Protein AF-A0A085M454-F1 (afdb_monomer_lite)

Radius of gyration: 23.83 Å; chains: 1; bounding box: 43×56×60 Å

pLDDT: mean 78.49, std 13.63, range [33.41, 91.56]

Secondary structure (DSSP, 8-state):
-TTTGGGTTS--PPEEEEETTTTHHHHSGGGHHHHHHHHHHHTTSS-EEEEE--S-TTTTTTS-HHHHTTS-S----------HHHHHHHHHHHHSPPTTTS---HHHHHHHHHHHHHHH-HHHHHHHHHHHHH---HHHHHHHHHHHHHHHHHH---HHHHHHHHHHHHHTSSTTTT--

Organism: NCBI:txid68888

InterPro domains:
  IPR016527 Origin recognition complex subunit 4 [PTHR12087] (3-171)
  IPR027417 P-loop containing nucleoside triphosphate hydrolase [G3DSA:3.40.50.300] (2-77)

Foldseek 3Di:
DPVPVVPPPDPADEAEEEAEQLLVCLPDPPSVVLLVQLVVCVVVPHPYHYHYDHPDPCSLVSDDPNSNVSDDPDDDDPPDPCDLVNVLVVLLVVQQDDCVVPPDDPVNVVSNVLSVVLSPDPLLSVLSVVQCVVDPDPVLVVQLVVQLVVCCVPPVDRSSVSNVVSSCVVPVVVVPPVPD

Sequence (180 aa):
MGLLEKHNARNKAAIVVIMEEFDVFMTTTYQRLLYSFLDMSQRGVVPVLLFGLSRRLDVVDLLEKRIRSRLSHVHLCPFGELSFEKYCEAIKEYLLISEKTMKGSSIVKSWNESVLACMQCQEVRNTLAKVFRSSKTIGCLSTFLDIAIRRVSNSDGDLKEAFQFAYNLMYSSTEFAYLE

Structure (mmCIF, N/CA/C/O backbone):
data_AF-A0A085M454-F1
#
_entry.id   AF-A0A085M454-F1
#
loop_
_atom_site.group_PDB
_atom_site.id
_atom_site.type_symbol
_atom_site.label_atom_id
_atom_site.label_alt_id
_atom_site.label_comp_id
_atom_site.label_asym_id
_atom_site.label_entity_id
_atom_site.label_seq_id
_atom_site.pdbx_PDB_ins_code
_atom_site.Cartn_x
_atom_site.Cartn_y
_atom_site.Cartn_z
_atom_site.occupancy
_atom_site.B_iso_or_equiv
_atom_site.auth_seq_id
_atom_site.auth_comp_id
_atom_site.auth_asym_id
_atom_site.auth_atom_id
_atom_site.pdbx_PDB_model_num
ATOM 1 N N . MET A 1 1 ? -6.285 -16.393 -17.020 1.00 41.38 1 MET A N 1
ATOM 2 C CA . MET A 1 1 ? -5.788 -17.787 -16.968 1.00 41.38 1 MET A CA 1
ATOM 3 C C . MET A 1 1 ? -5.445 -18.383 -18.342 1.00 41.38 1 MET A C 1
ATOM 5 O O . MET A 1 1 ? -4.483 -19.126 -18.411 1.00 41.38 1 MET A O 1
ATOM 9 N N . GLY A 1 2 ? -6.119 -18.033 -19.450 1.00 40.81 2 GLY A N 1
ATOM 10 C CA . GLY A 1 2 ? -5.923 -18.708 -20.754 1.00 40.81 2 GLY A CA 1
ATOM 11 C C . GLY A 1 2 ? -4.668 -18.382 -21.591 1.00 40.81 2 GLY A C 1
ATOM 12 O O . GLY A 1 2 ? -4.507 -18.954 -22.665 1.00 40.81 2 GLY A O 1
ATOM 13 N N . LEU A 1 3 ? -3.776 -17.484 -21.150 1.00 42.78 3 LEU A N 1
ATOM 14 C CA . LEU A 1 3 ? -2.524 -17.180 -21.874 1.00 42.78 3 LEU A CA 1
ATOM 15 C C . LEU A 1 3 ? -1.347 -18.083 -21.465 1.00 42.78 3 LEU A C 1
ATOM 17 O O . LEU A 1 3 ? -0.380 -18.185 -22.213 1.00 42.78 3 LEU A O 1
ATOM 21 N N . LEU A 1 4 ? -1.436 -18.763 -20.317 1.00 48.19 4 LEU A N 1
ATOM 22 C CA . LEU A 1 4 ? -0.367 -19.635 -19.812 1.00 48.19 4 LEU A CA 1
ATOM 23 C C . LEU A 1 4 ? -0.478 -21.079 -20.333 1.00 48.19 4 LEU A C 1
ATOM 25 O O . LEU A 1 4 ? 0.541 -21.736 -20.519 1.00 48.19 4 LEU A O 1
ATOM 29 N N . GLU A 1 5 ? -1.681 -21.570 -20.646 1.00 48.22 5 GLU A N 1
ATOM 30 C CA . GLU A 1 5 ? -1.876 -22.975 -21.046 1.00 48.22 5 GLU A CA 1
ATOM 31 C C . GLU A 1 5 ? -1.421 -23.290 -22.479 1.00 48.22 5 GLU A C 1
ATOM 33 O O . GLU A 1 5 ? -0.973 -24.402 -22.755 1.00 48.22 5 GLU A O 1
ATOM 38 N N . LYS A 1 6 ? -1.453 -22.319 -23.403 1.00 47.25 6 LYS A N 1
ATOM 39 C CA . LYS A 1 6 ? -1.059 -22.560 -24.805 1.00 47.25 6 LYS A CA 1
ATOM 40 C C . LYS A 1 6 ? 0.451 -22.733 -25.020 1.00 47.25 6 LYS A C 1
ATOM 42 O O . LYS A 1 6 ? 0.855 -23.107 -26.120 1.00 47.25 6 LYS A O 1
ATOM 47 N N . HIS A 1 7 ? 1.286 -22.509 -24.001 1.00 49.62 7 HIS A N 1
ATOM 48 C CA . HIS A 1 7 ? 2.746 -22.611 -24.113 1.00 49.62 7 HIS A CA 1
ATOM 49 C C . HIS A 1 7 ? 3.361 -23.890 -23.523 1.00 49.62 7 HIS A C 1
ATOM 51 O O . HIS A 1 7 ? 4.581 -24.015 -23.489 1.00 49.62 7 HIS A O 1
ATOM 57 N N . ASN A 1 8 ? 2.547 -24.883 -23.152 1.00 46.47 8 ASN A N 1
ATOM 58 C CA . ASN A 1 8 ? 3.023 -26.134 -22.545 1.00 46.47 8 ASN A CA 1
ATOM 59 C C . ASN A 1 8 ? 3.666 -27.144 -23.527 1.00 46.47 8 ASN A C 1
ATOM 61 O O . ASN A 1 8 ? 4.070 -28.228 -23.120 1.00 46.47 8 ASN A O 1
ATOM 65 N N . ALA A 1 9 ? 3.793 -26.815 -24.820 1.00 50.22 9 ALA A N 1
ATOM 66 C CA . ALA A 1 9 ? 4.377 -27.713 -25.830 1.00 50.22 9 ALA A CA 1
ATOM 67 C C . ALA A 1 9 ? 5.916 -27.621 -25.961 1.00 50.22 9 ALA A C 1
ATOM 69 O O . ALA A 1 9 ? 6.519 -28.367 -26.730 1.00 50.22 9 ALA A O 1
ATOM 70 N N . ARG A 1 10 ? 6.583 -26.723 -25.224 1.00 52.38 10 ARG A N 1
ATOM 71 C CA . ARG A 1 10 ? 8.047 -26.712 -25.050 1.00 52.38 10 ARG A CA 1
ATOM 72 C C . ARG A 1 10 ? 8.333 -26.277 -23.621 1.00 52.38 10 ARG A C 1
ATOM 74 O O . ARG A 1 10 ? 7.953 -25.167 -23.280 1.00 52.38 10 ARG A O 1
ATOM 81 N N . ASN A 1 11 ? 9.004 -27.110 -22.823 1.00 53.88 11 ASN A N 1
ATOM 82 C CA . ASN A 1 11 ? 9.522 -26.779 -21.487 1.00 53.88 11 ASN A CA 1
ATOM 83 C C . ASN A 1 11 ? 10.403 -25.513 -21.528 1.00 53.88 11 ASN A C 1
ATOM 85 O O . ASN A 1 11 ? 11.627 -25.589 -21.589 1.00 53.88 11 ASN A O 1
ATOM 89 N N . LYS A 1 12 ? 9.786 -24.334 -21.538 1.00 64.12 12 LYS A N 1
ATOM 90 C CA . LYS A 1 12 ? 10.443 -23.037 -21.434 1.00 64.12 12 LYS A CA 1
ATOM 91 C C . LYS A 1 12 ? 9.948 -22.414 -20.141 1.00 64.12 12 LYS A C 1
ATOM 93 O O . LYS A 1 12 ? 8.809 -21.962 -20.074 1.00 64.12 12 LYS A O 1
ATOM 98 N N . ALA A 1 13 ? 10.791 -22.433 -19.113 1.00 75.75 13 ALA A N 1
ATOM 99 C CA . ALA A 1 13 ? 10.510 -21.720 -17.876 1.00 75.75 13 ALA A CA 1
ATOM 100 C C . ALA A 1 13 ? 10.292 -20.233 -18.194 1.00 75.75 13 ALA A C 1
ATOM 102 O O . ALA A 1 13 ? 11.082 -19.628 -18.923 1.00 75.75 13 ALA A O 1
ATOM 103 N N . ALA A 1 14 ? 9.204 -19.663 -17.680 1.00 82.38 14 ALA A N 1
ATOM 104 C CA . ALA A 1 14 ? 8.970 -18.230 -17.762 1.00 82.38 14 ALA A CA 1
ATOM 105 C C . ALA A 1 14 ? 9.795 -17.515 -16.691 1.00 82.38 14 ALA A C 1
ATOM 107 O O . ALA A 1 14 ? 9.837 -17.953 -15.542 1.00 82.38 14 ALA A O 1
ATOM 108 N N . ILE A 1 15 ? 10.447 -16.420 -17.074 1.00 85.12 15 ILE A N 1
ATOM 109 C CA . ILE A 1 15 ? 11.253 -15.603 -16.167 1.00 85.12 15 ILE A CA 1
ATOM 110 C C . ILE A 1 15 ? 10.444 -14.361 -15.810 1.00 85.12 15 ILE A C 1
ATOM 112 O O . ILE A 1 15 ? 10.084 -13.576 -16.687 1.00 85.12 15 ILE A O 1
ATOM 116 N N . VAL A 1 16 ? 10.175 -14.178 -14.520 1.00 89.19 16 VAL A N 1
ATOM 117 C CA . VAL A 1 16 ? 9.576 -12.952 -13.988 1.00 89.19 16 VAL A CA 1
ATOM 118 C C . VAL A 1 16 ? 10.680 -12.137 -13.330 1.00 89.19 16 VAL A C 1
ATOM 120 O O . VAL A 1 16 ? 11.353 -12.619 -12.424 1.00 89.19 16 VAL A O 1
ATOM 123 N N . VAL A 1 17 ? 10.873 -10.911 -13.804 1.00 88.44 17 VAL A N 1
ATOM 124 C CA . VAL A 1 17 ? 11.867 -9.968 -13.289 1.00 88.44 17 VAL A CA 1
ATOM 125 C C . VAL A 1 17 ? 11.129 -8.814 -12.627 1.00 88.44 17 VAL A C 1
ATOM 127 O O . VAL A 1 17 ? 10.297 -8.169 -13.262 1.00 88.44 17 VAL A O 1
ATOM 130 N N . ILE A 1 18 ? 11.444 -8.550 -11.362 1.00 91.56 18 ILE A N 1
ATOM 131 C CA . ILE A 1 18 ? 10.920 -7.413 -10.603 1.00 91.56 18 ILE A CA 1
ATOM 132 C C . ILE A 1 18 ? 12.082 -6.449 -10.373 1.00 91.56 18 ILE A C 1
ATOM 134 O O . ILE A 1 18 ? 13.102 -6.831 -9.804 1.00 91.56 18 ILE A O 1
ATOM 138 N N . MET A 1 19 ? 11.939 -5.219 -10.858 1.00 90.38 19 MET A N 1
ATOM 139 C CA . MET A 1 19 ? 12.902 -4.139 -10.670 1.00 90.38 19 MET A CA 1
ATOM 140 C C . MET A 1 19 ? 12.298 -3.112 -9.719 1.00 90.38 19 MET A C 1
ATOM 142 O O . MET A 1 19 ? 11.431 -2.327 -10.111 1.00 90.38 19 MET A O 1
ATOM 146 N N . GLU A 1 20 ? 12.747 -3.139 -8.470 1.00 90.81 20 GLU A N 1
ATOM 147 C CA . GLU A 1 20 ? 12.471 -2.083 -7.497 1.00 90.81 20 GLU A CA 1
ATOM 148 C C . GLU A 1 20 ? 13.319 -0.847 -7.811 1.00 90.81 20 GLU A C 1
ATOM 150 O O . GLU A 1 20 ? 14.413 -0.973 -8.356 1.00 90.81 20 GLU A O 1
ATOM 155 N N . GLU A 1 21 ? 12.796 0.346 -7.514 1.00 89.56 21 GLU A N 1
ATOM 156 C CA . GLU A 1 21 ? 13.441 1.625 -7.857 1.00 89.56 21 GLU A CA 1
ATOM 157 C C . GLU A 1 21 ? 13.806 1.723 -9.349 1.00 89.56 21 GLU A C 1
ATOM 159 O O . GLU A 1 21 ? 14.920 2.061 -9.749 1.00 89.56 21 GLU A O 1
ATOM 164 N N . PHE A 1 22 ? 12.832 1.406 -10.205 1.00 89.50 22 PHE A N 1
ATOM 165 C CA . PHE A 1 22 ? 12.999 1.315 -11.655 1.00 89.50 22 PHE A CA 1
ATOM 166 C C . PHE A 1 22 ? 13.620 2.572 -12.292 1.00 89.50 22 PHE A C 1
ATOM 168 O O . PHE A 1 22 ? 14.376 2.472 -13.258 1.00 89.50 22 PHE A O 1
ATOM 175 N N . ASP A 1 23 ? 13.357 3.750 -11.729 1.00 88.69 23 ASP A N 1
ATOM 176 C CA . ASP A 1 23 ? 13.929 5.025 -12.158 1.00 88.69 23 ASP A CA 1
ATOM 177 C C . ASP A 1 23 ? 15.456 5.106 -12.002 1.00 88.69 23 ASP A C 1
ATOM 179 O O . ASP A 1 23 ? 16.117 5.738 -12.829 1.00 88.69 23 ASP A O 1
ATOM 183 N N . VAL A 1 24 ? 16.056 4.401 -11.038 1.00 88.62 24 VAL A N 1
ATOM 184 C CA . VAL A 1 24 ? 17.520 4.346 -10.880 1.00 88.62 24 VAL A CA 1
ATOM 185 C C . VAL A 1 24 ? 18.168 3.699 -12.105 1.00 88.62 24 VAL A C 1
ATOM 187 O O . VAL A 1 24 ? 19.177 4.191 -12.619 1.00 88.62 24 VAL A O 1
ATOM 190 N N . PHE A 1 25 ? 17.545 2.662 -12.669 1.00 84.50 25 PHE A N 1
ATOM 191 C CA . PHE A 1 25 ? 18.044 1.980 -13.869 1.00 84.50 25 PHE A CA 1
ATOM 192 C C . PHE A 1 25 ? 17.972 2.845 -15.134 1.00 84.50 25 PHE A C 1
ATOM 194 O O . PHE A 1 25 ? 18.633 2.538 -16.130 1.00 84.50 25 PHE A O 1
ATOM 201 N N . MET A 1 26 ? 17.219 3.946 -15.096 1.00 82.62 26 MET A N 1
ATOM 202 C CA . MET A 1 26 ? 17.128 4.904 -16.198 1.00 82.62 26 MET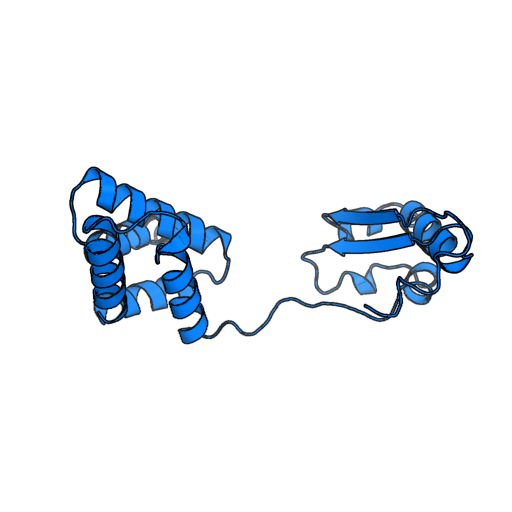 A CA 1
ATOM 203 C C . MET A 1 26 ? 18.250 5.931 -16.198 1.00 82.62 26 MET A C 1
ATOM 205 O O . MET A 1 26 ? 18.550 6.491 -17.251 1.00 82.62 26 MET A O 1
ATOM 209 N N . THR A 1 27 ? 18.885 6.150 -15.044 1.00 80.38 27 THR A N 1
ATOM 210 C CA . THR A 1 27 ? 20.021 7.073 -14.898 1.00 80.38 27 THR A CA 1
ATOM 211 C C . THR A 1 27 ? 21.316 6.503 -15.481 1.00 80.38 27 THR A C 1
ATOM 213 O O . THR A 1 27 ? 22.240 7.243 -15.815 1.00 80.38 27 THR A O 1
ATOM 216 N N . THR A 1 28 ? 21.387 5.176 -15.635 1.00 77.69 28 THR A N 1
ATOM 217 C CA . THR A 1 28 ? 22.561 4.500 -16.192 1.00 77.69 28 THR A CA 1
ATOM 218 C C . THR A 1 28 ? 22.706 4.823 -17.676 1.00 77.69 28 THR A C 1
ATOM 220 O O . THR A 1 28 ? 21.754 4.696 -18.450 1.00 77.69 28 THR A O 1
ATOM 223 N N . THR A 1 29 ? 23.922 5.167 -18.105 1.00 71.56 29 THR A N 1
ATOM 224 C CA . THR A 1 29 ? 24.204 5.515 -19.501 1.00 71.56 29 THR A CA 1
ATOM 225 C C . THR A 1 29 ? 23.741 4.408 -20.452 1.00 71.56 29 THR A C 1
ATOM 227 O O . THR A 1 29 ? 24.098 3.232 -20.297 1.00 71.56 29 THR A O 1
ATOM 230 N N . TYR A 1 30 ? 22.957 4.798 -21.459 1.00 72.12 30 TYR A N 1
ATOM 231 C CA . TYR A 1 30 ? 22.437 3.941 -22.526 1.00 72.12 30 TYR A CA 1
ATOM 232 C C . TYR A 1 30 ? 21.431 2.865 -22.098 1.00 72.12 30 TYR A C 1
ATOM 234 O O . TYR A 1 30 ? 21.108 2.015 -22.932 1.00 72.12 30 TYR A O 1
ATOM 242 N N . GLN A 1 31 ? 20.983 2.848 -20.832 1.00 84.69 31 GLN A N 1
ATOM 243 C CA . GLN A 1 31 ? 19.918 1.969 -20.320 1.00 84.69 31 GLN A CA 1
ATOM 244 C C . GLN A 1 31 ? 20.051 0.498 -20.795 1.00 84.69 31 GLN A C 1
ATOM 246 O O . GLN A 1 31 ? 19.077 -0.175 -21.143 1.00 84.69 31 GLN A O 1
ATOM 251 N N . ARG A 1 32 ? 21.298 -0.006 -20.847 1.00 84.50 32 ARG A N 1
ATOM 252 C CA . ARG A 1 32 ? 21.662 -1.271 -21.523 1.00 84.50 32 ARG A CA 1
ATOM 253 C C . ARG A 1 32 ? 20.952 -2.491 -20.941 1.00 84.50 32 ARG A C 1
ATOM 255 O O . ARG A 1 32 ? 20.556 -3.378 -21.691 1.00 84.50 32 ARG A O 1
ATOM 262 N N . LEU A 1 33 ? 20.773 -2.511 -19.622 1.00 85.81 33 LEU A N 1
ATOM 263 C CA . LEU A 1 33 ? 20.087 -3.590 -18.915 1.00 85.81 33 LEU A CA 1
ATOM 264 C C . LEU A 1 33 ? 18.620 -3.700 -19.355 1.00 85.81 33 LEU A C 1
ATOM 266 O O . LEU A 1 33 ? 18.167 -4.776 -19.739 1.00 85.81 33 LEU A O 1
ATOM 270 N N . LEU A 1 34 ? 17.908 -2.569 -19.371 1.00 87.19 34 LEU A N 1
ATOM 271 C CA . LEU A 1 34 ? 16.505 -2.495 -19.787 1.00 87.19 34 LEU A CA 1
ATOM 272 C C . LEU A 1 34 ? 16.338 -2.896 -21.250 1.00 87.19 34 LEU A C 1
ATOM 274 O O . LEU A 1 34 ? 15.447 -3.671 -21.590 1.00 87.19 34 LEU A O 1
ATOM 278 N N . TYR A 1 35 ? 17.241 -2.417 -22.107 1.00 87.69 35 TYR A N 1
ATOM 279 C CA . TYR A 1 35 ? 17.258 -2.802 -23.511 1.00 87.69 35 TYR A CA 1
ATOM 280 C C . TYR A 1 35 ? 17.435 -4.317 -23.684 1.00 87.69 35 TYR A C 1
ATOM 282 O O . TYR A 1 35 ? 16.685 -4.927 -24.440 1.00 87.69 35 TYR A O 1
ATOM 290 N N . SER A 1 36 ? 18.374 -4.931 -22.956 1.00 85.38 36 SER A N 1
ATOM 291 C CA . SER A 1 36 ? 18.628 -6.375 -23.020 1.00 85.38 36 SER A CA 1
ATOM 292 C C . SER A 1 36 ? 17.395 -7.194 -22.632 1.00 85.38 36 SER A C 1
ATOM 294 O O . SER A 1 36 ? 17.031 -8.126 -23.345 1.00 85.38 36 SER A O 1
ATOM 296 N N . PHE A 1 37 ? 16.715 -6.838 -21.538 1.00 85.00 37 PHE A N 1
ATOM 297 C CA . PHE A 1 37 ? 15.510 -7.553 -21.106 1.00 85.00 37 PHE A CA 1
ATOM 298 C C . PHE A 1 37 ? 14.343 -7.406 -22.087 1.00 85.00 37 PHE A C 1
ATOM 300 O O . PHE A 1 37 ? 13.668 -8.393 -22.384 1.00 85.00 37 PHE A O 1
ATOM 307 N N . LEU A 1 38 ? 14.114 -6.204 -22.621 1.00 83.56 38 LEU A N 1
ATOM 308 C CA . LEU A 1 38 ? 13.033 -5.968 -23.583 1.00 83.56 38 LEU A CA 1
ATOM 309 C C . LEU A 1 38 ? 13.311 -6.607 -24.949 1.00 83.56 38 LEU A C 1
ATOM 311 O O . LEU A 1 38 ? 12.395 -7.067 -25.621 1.00 83.56 38 LEU A O 1
ATOM 315 N N . ASP A 1 39 ? 14.569 -6.670 -25.370 1.00 84.19 39 ASP A N 1
ATOM 316 C CA . ASP A 1 39 ? 14.953 -7.375 -26.592 1.00 84.19 39 ASP A CA 1
ATOM 317 C C . ASP A 1 39 ? 14.790 -8.898 -26.422 1.00 84.19 39 ASP A C 1
ATOM 319 O O . ASP A 1 39 ? 14.279 -9.583 -27.308 1.00 84.19 39 ASP A O 1
ATOM 323 N N . MET A 1 40 ? 15.117 -9.439 -25.241 1.00 80.50 40 MET A N 1
ATOM 324 C CA . MET A 1 40 ? 14.853 -10.844 -24.909 1.00 80.50 40 MET A CA 1
ATOM 325 C C . MET A 1 40 ? 13.358 -11.185 -24.906 1.00 80.50 40 MET A C 1
ATOM 327 O O . MET A 1 40 ? 12.989 -12.244 -25.421 1.00 80.50 40 MET A O 1
ATOM 331 N N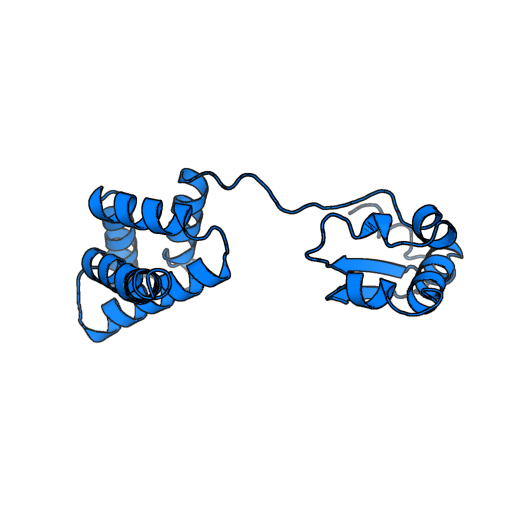 . SER A 1 41 ? 12.501 -10.307 -24.371 1.00 77.25 41 SER A N 1
ATOM 332 C CA . SER A 1 41 ? 11.052 -10.544 -24.343 1.00 77.25 41 SER A CA 1
ATOM 333 C C . SER A 1 41 ? 10.435 -10.541 -25.748 1.00 77.25 41 SER A C 1
ATOM 335 O O . SER A 1 41 ? 9.558 -11.355 -26.033 1.00 77.25 41 SER A O 1
ATOM 337 N N . GLN A 1 42 ? 10.937 -9.699 -26.660 1.00 77.25 42 GLN A N 1
ATOM 338 C CA . GLN A 1 42 ? 10.440 -9.595 -28.039 1.00 77.25 42 GLN A CA 1
ATOM 339 C C . GLN A 1 42 ? 10.898 -10.739 -28.952 1.00 77.25 42 GLN A C 1
ATOM 341 O O . GLN A 1 42 ? 10.168 -11.130 -29.861 1.00 77.25 42 GLN A O 1
ATOM 346 N N . ARG A 1 43 ? 12.086 -11.310 -28.716 1.00 76.88 43 ARG A N 1
ATOM 347 C CA . ARG A 1 43 ? 12.643 -12.399 -29.544 1.00 76.88 43 ARG A CA 1
ATOM 348 C C . ARG A 1 43 ? 11.958 -13.757 -29.332 1.00 76.88 43 ARG A C 1
ATOM 350 O O . ARG A 1 43 ? 12.224 -14.687 -30.088 1.00 76.88 43 ARG A O 1
ATOM 357 N N . GLY A 1 44 ? 11.118 -13.917 -28.302 1.00 66.88 44 GLY A N 1
ATOM 358 C CA . GLY A 1 44 ? 10.340 -15.145 -28.053 1.00 66.88 44 GLY A CA 1
ATOM 359 C C . GLY A 1 44 ? 11.173 -16.395 -27.715 1.00 66.88 44 GLY A C 1
ATOM 360 O O . GLY A 1 44 ? 10.662 -17.522 -27.695 1.00 66.88 44 GLY A O 1
ATOM 361 N N . VAL A 1 45 ? 12.475 -16.225 -27.452 1.00 68.12 45 VAL A N 1
ATOM 362 C CA . VAL A 1 45 ? 13.384 -17.327 -27.103 1.00 68.12 45 VAL A CA 1
ATOM 363 C C . VAL A 1 45 ? 13.040 -17.862 -25.712 1.00 68.12 45 VAL A C 1
ATOM 365 O O . VAL A 1 45 ? 12.911 -19.077 -25.557 1.00 68.12 45 VAL A O 1
ATOM 368 N N . VAL A 1 46 ? 12.777 -16.967 -24.756 1.00 71.69 46 VAL A N 1
ATOM 369 C CA . VAL A 1 46 ? 12.307 -17.261 -23.395 1.00 71.69 46 VAL A CA 1
ATOM 370 C C . VAL A 1 46 ? 11.149 -16.310 -23.072 1.00 71.69 46 VAL A C 1
ATOM 372 O O . VAL A 1 46 ? 11.279 -15.117 -23.345 1.00 71.69 46 VAL A O 1
ATOM 375 N N . PRO A 1 47 ? 10.019 -16.789 -22.521 1.00 81.00 47 PRO A N 1
ATOM 376 C CA . PRO A 1 47 ? 8.964 -15.896 -22.059 1.00 81.00 47 PRO A CA 1
ATOM 377 C C . PRO A 1 47 ? 9.459 -15.099 -20.841 1.00 81.00 47 PRO A C 1
ATOM 379 O O . PRO A 1 47 ? 9.700 -15.674 -19.781 1.00 81.00 47 PRO A O 1
ATOM 382 N N . VAL A 1 48 ? 9.633 -13.782 -21.005 1.00 82.12 48 VAL A N 1
ATOM 383 C CA . VAL A 1 48 ? 10.096 -12.860 -19.954 1.00 82.12 48 VAL A CA 1
ATOM 384 C C . VAL A 1 48 ? 9.004 -11.842 -19.639 1.00 82.12 48 VAL A C 1
ATOM 386 O O . VAL A 1 48 ? 8.490 -11.188 -20.547 1.00 82.12 48 VAL A O 1
ATOM 389 N N . LEU A 1 49 ? 8.688 -11.682 -18.354 1.00 85.00 49 LEU A N 1
ATOM 390 C CA . LEU A 1 49 ? 7.803 -10.643 -17.834 1.00 85.00 49 LEU A CA 1
ATOM 391 C C . LEU A 1 49 ? 8.600 -9.702 -16.931 1.00 85.00 49 LEU A C 1
ATOM 393 O O . LEU A 1 49 ? 9.217 -10.150 -15.968 1.00 85.00 49 LEU A O 1
ATOM 397 N N . LEU A 1 50 ? 8.578 -8.409 -17.246 1.00 86.69 50 LEU A N 1
ATOM 398 C CA . LEU A 1 50 ? 9.291 -7.374 -16.504 1.00 86.69 50 LEU A CA 1
ATOM 399 C C . LEU A 1 50 ? 8.301 -6.472 -15.761 1.00 86.69 50 LEU A C 1
ATOM 401 O O . LEU A 1 50 ? 7.456 -5.840 -16.392 1.00 86.69 50 LEU A O 1
ATOM 405 N N . PHE A 1 51 ? 8.448 -6.373 -14.442 1.00 88.75 51 PHE A N 1
ATOM 406 C CA . PHE A 1 51 ? 7.756 -5.399 -13.602 1.00 88.75 51 PHE A CA 1
ATOM 407 C C . PHE A 1 51 ? 8.742 -4.326 -13.143 1.00 88.75 51 PHE A C 1
ATOM 409 O O . PHE A 1 51 ? 9.666 -4.620 -12.391 1.00 88.75 51 PHE A O 1
ATOM 416 N N . GLY A 1 52 ? 8.545 -3.087 -13.593 1.00 89.50 52 GLY A N 1
ATOM 417 C CA . GLY A 1 52 ? 9.268 -1.922 -13.085 1.00 89.50 52 GLY A CA 1
ATOM 418 C C . GLY A 1 52 ? 8.430 -1.194 -12.041 1.00 89.50 52 GLY A C 1
ATOM 419 O O . GLY A 1 52 ? 7.337 -0.726 -12.355 1.00 89.50 52 GLY A O 1
ATOM 420 N N . LEU A 1 53 ? 8.930 -1.100 -10.811 1.00 91.00 53 LEU A N 1
ATOM 421 C CA . LEU A 1 53 ? 8.286 -0.381 -9.715 1.00 91.00 53 LEU A CA 1
ATOM 422 C C . LEU A 1 53 ? 9.021 0.940 -9.485 1.00 91.00 53 LEU A C 1
ATOM 424 O O . LEU A 1 53 ? 10.210 0.946 -9.177 1.00 91.00 53 LEU A O 1
ATOM 428 N N . SER A 1 54 ? 8.323 2.066 -9.619 1.00 89.19 54 SER A N 1
ATOM 429 C CA . SER A 1 54 ? 8.873 3.389 -9.311 1.00 89.19 54 SER A CA 1
ATOM 430 C C . SER A 1 54 ? 7.849 4.247 -8.582 1.00 89.19 54 SER A C 1
ATOM 432 O O . SER A 1 54 ? 6.641 4.094 -8.757 1.00 89.19 54 SER A O 1
ATOM 434 N N . ARG A 1 55 ? 8.355 5.173 -7.766 1.00 85.94 55 ARG A N 1
ATOM 435 C CA . ARG A 1 55 ? 7.557 6.228 -7.127 1.00 85.94 55 ARG A CA 1
ATOM 436 C C . ARG A 1 55 ? 7.404 7.459 -8.023 1.00 85.94 55 ARG A C 1
ATOM 438 O O . ARG A 1 55 ? 6.594 8.330 -7.721 1.00 85.94 55 ARG A O 1
ATOM 445 N N . ARG A 1 56 ? 8.199 7.556 -9.092 1.00 86.44 56 ARG A N 1
ATOM 446 C CA . ARG A 1 56 ? 8.193 8.681 -10.025 1.00 86.44 56 ARG A CA 1
ATOM 447 C C . ARG A 1 56 ? 7.051 8.542 -11.026 1.00 86.44 56 ARG A C 1
ATOM 449 O O . ARG A 1 56 ? 6.942 7.527 -11.708 1.00 86.44 56 ARG A O 1
ATOM 456 N N . LEU A 1 57 ? 6.224 9.580 -11.141 1.00 84.19 57 LEU A N 1
ATOM 457 C CA . LEU A 1 57 ? 5.136 9.633 -12.127 1.00 84.19 57 LEU A CA 1
ATOM 458 C C . LEU A 1 57 ? 5.654 9.882 -13.553 1.00 84.19 57 LEU A C 1
ATOM 460 O O . LEU A 1 57 ? 5.053 9.420 -14.516 1.00 84.19 57 LEU A O 1
ATOM 464 N N . ASP A 1 58 ? 6.794 10.563 -13.677 1.00 86.50 58 ASP A N 1
ATOM 465 C CA . ASP A 1 58 ? 7.476 10.908 -14.931 1.00 86.50 58 ASP A CA 1
ATOM 466 C C . ASP A 1 58 ? 8.456 9.818 -15.406 1.00 86.50 58 ASP A C 1
ATOM 468 O O . ASP A 1 58 ? 9.250 10.026 -16.321 1.00 86.50 58 ASP A O 1
ATOM 472 N N . VAL A 1 59 ? 8.412 8.628 -14.800 1.00 86.50 59 VAL A N 1
ATOM 473 C CA . VAL A 1 59 ? 9.361 7.537 -15.067 1.00 86.50 59 VAL A CA 1
ATOM 474 C C . VAL A 1 59 ? 9.373 7.100 -16.538 1.00 86.50 59 VAL A C 1
ATOM 476 O O . VAL A 1 59 ? 10.400 6.705 -17.073 1.00 86.50 59 VAL A O 1
ATOM 479 N N . VAL A 1 60 ? 8.248 7.223 -17.240 1.00 83.81 60 VAL A N 1
ATOM 480 C CA . VAL A 1 60 ? 8.143 6.876 -18.666 1.00 83.81 60 VAL A CA 1
ATOM 481 C C . VAL A 1 60 ? 8.893 7.876 -19.550 1.00 83.81 60 VAL A C 1
ATOM 483 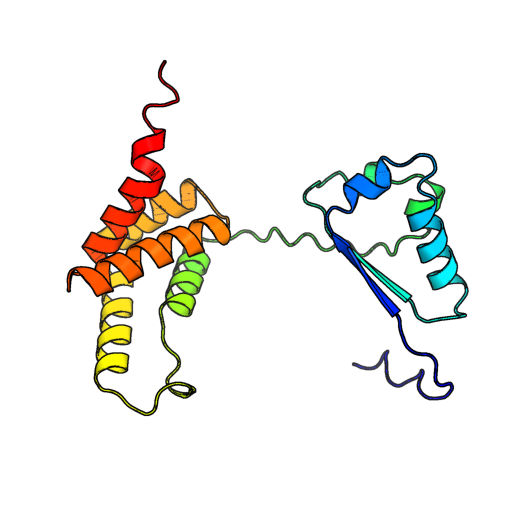O O . VAL A 1 60 ? 9.406 7.499 -20.606 1.00 83.81 60 VAL A O 1
ATOM 486 N N . ASP A 1 61 ? 8.983 9.135 -19.127 1.00 85.44 61 ASP A N 1
ATOM 487 C CA . ASP A 1 61 ? 9.625 10.204 -19.894 1.00 85.44 61 ASP A CA 1
ATOM 488 C C . ASP A 1 61 ? 11.154 10.140 -19.809 1.00 85.44 61 ASP A C 1
ATOM 490 O O . ASP A 1 61 ? 11.845 10.591 -20.722 1.00 85.44 61 ASP A O 1
ATOM 494 N N . LEU A 1 62 ? 11.683 9.499 -18.764 1.00 86.69 62 LEU A N 1
ATOM 495 C CA . LEU A 1 62 ? 13.110 9.219 -18.591 1.00 86.69 62 LEU A CA 1
ATOM 496 C C . LEU A 1 62 ? 13.616 8.084 -19.503 1.00 86.69 62 LEU A C 1
ATOM 498 O O . LEU A 1 62 ? 14.825 7.885 -19.645 1.00 86.69 62 LEU A O 1
ATOM 502 N N . LEU A 1 63 ? 12.716 7.323 -20.133 1.00 87.50 63 LEU A N 1
ATOM 503 C CA . LEU A 1 63 ? 13.085 6.237 -21.037 1.00 87.50 63 LEU A CA 1
ATOM 504 C C . LEU A 1 63 ? 13.545 6.764 -22.397 1.00 87.50 63 LEU A C 1
ATOM 506 O O . LEU A 1 63 ? 12.862 7.547 -23.061 1.00 87.50 63 LEU A O 1
ATOM 510 N N . GLU A 1 64 ? 14.660 6.230 -22.897 1.00 86.69 64 GLU A N 1
ATOM 511 C CA . GLU A 1 64 ? 15.088 6.511 -24.266 1.00 86.69 64 GLU A CA 1
ATOM 512 C C . GLU A 1 64 ? 14.043 6.019 -25.282 1.00 86.69 64 GLU A C 1
ATOM 514 O O . GLU A 1 64 ? 13.422 4.962 -25.119 1.00 86.69 64 GLU A O 1
ATOM 519 N N . LYS A 1 65 ? 13.909 6.727 -26.413 1.00 85.50 65 LYS A N 1
ATOM 520 C CA . LYS A 1 65 ? 12.922 6.427 -27.471 1.00 85.50 65 LYS A CA 1
ATOM 521 C C . LYS A 1 65 ? 12.915 4.949 -27.895 1.00 85.50 65 LYS A C 1
ATOM 523 O O . LYS A 1 65 ? 11.851 4.380 -28.133 1.00 85.50 65 LYS A O 1
ATOM 528 N N . ARG A 1 66 ? 14.094 4.315 -27.958 1.00 83.50 66 ARG A N 1
ATOM 529 C CA . ARG A 1 66 ? 14.261 2.903 -28.349 1.00 83.50 66 ARG A CA 1
ATOM 530 C C . ARG A 1 66 ? 13.760 1.895 -27.307 1.00 83.50 66 ARG A C 1
ATOM 532 O O . ARG A 1 66 ? 13.408 0.786 -27.700 1.00 83.50 66 ARG A O 1
ATOM 539 N N . ILE A 1 67 ? 13.724 2.261 -26.026 1.00 86.56 67 ILE A N 1
ATOM 540 C CA . ILE A 1 67 ? 13.224 1.432 -24.917 1.00 86.56 67 ILE A CA 1
ATOM 541 C C . ILE A 1 67 ? 11.734 1.683 -24.726 1.00 86.56 67 ILE A C 1
ATOM 543 O O . ILE A 1 67 ? 10.956 0.735 -24.687 1.00 86.56 67 ILE A O 1
ATOM 547 N N . ARG A 1 68 ? 11.315 2.954 -24.752 1.00 84.19 68 ARG A N 1
ATOM 548 C CA . ARG A 1 68 ? 9.902 3.345 -24.686 1.00 84.19 68 ARG A CA 1
ATOM 549 C C . ARG A 1 68 ? 9.062 2.693 -25.784 1.00 84.19 68 ARG A C 1
ATOM 551 O O . ARG A 1 68 ? 7.961 2.237 -25.521 1.00 84.19 68 ARG A O 1
ATOM 558 N N . SER A 1 69 ? 9.602 2.585 -27.000 1.00 83.62 69 SER A N 1
ATOM 559 C CA . SER A 1 69 ? 8.932 1.905 -28.119 1.00 83.62 69 SER A CA 1
ATOM 560 C C . SER A 1 69 ? 8.776 0.390 -27.934 1.00 83.62 69 SER A C 1
ATOM 562 O O . SER A 1 69 ? 8.031 -0.232 -28.686 1.00 83.62 69 SER A O 1
ATOM 564 N N . ARG A 1 70 ? 9.533 -0.218 -27.017 1.00 80.88 70 ARG A N 1
ATOM 565 C CA . ARG A 1 70 ? 9.559 -1.667 -26.782 1.00 80.88 70 ARG A CA 1
ATOM 566 C C . ARG A 1 70 ? 8.820 -2.080 -25.511 1.00 80.88 70 ARG A C 1
ATOM 568 O O . ARG A 1 70 ? 8.572 -3.269 -25.329 1.00 80.88 70 ARG A O 1
ATOM 575 N N . LEU A 1 71 ? 8.478 -1.118 -24.656 1.00 77.94 71 LEU A N 1
ATOM 576 C CA . LEU A 1 71 ? 7.677 -1.330 -23.461 1.00 77.94 71 LEU A CA 1
ATOM 577 C C . LEU A 1 71 ? 6.214 -1.582 -23.858 1.00 77.94 71 LEU A C 1
ATOM 579 O O . LEU A 1 71 ? 5.679 -0.912 -24.742 1.00 77.94 71 LEU A O 1
ATOM 583 N N . SER A 1 72 ? 5.546 -2.524 -23.195 1.00 72.81 72 SER A N 1
ATOM 584 C CA . SER A 1 72 ? 4.090 -2.646 -23.301 1.00 72.81 72 SER A CA 1
ATOM 585 C C . SER A 1 72 ? 3.439 -1.372 -22.759 1.00 72.81 72 SER A C 1
ATOM 587 O O . SER A 1 72 ? 3.776 -0.961 -21.654 1.00 72.81 72 SER A O 1
ATOM 589 N N . HIS A 1 73 ? 2.466 -0.791 -23.465 1.00 64.88 73 HIS A N 1
ATOM 590 C CA . HIS A 1 73 ? 1.738 0.427 -23.054 1.00 64.88 73 HIS A CA 1
ATOM 591 C C . HIS A 1 73 ? 0.899 0.290 -21.759 1.00 64.88 73 HIS A C 1
ATOM 593 O O . HIS A 1 73 ? 0.058 1.136 -21.470 1.00 64.88 73 HIS A O 1
ATOM 599 N N . VAL A 1 74 ? 1.077 -0.787 -20.991 1.00 72.00 74 VAL A N 1
ATOM 600 C CA . VAL A 1 74 ? 0.350 -1.049 -19.750 1.00 72.00 74 VAL A CA 1
ATOM 601 C C . VAL A 1 74 ? 1.103 -0.395 -18.602 1.00 72.00 74 VAL A C 1
ATOM 603 O O . VAL A 1 74 ? 2.129 -0.904 -18.156 1.00 72.00 74 VAL A O 1
ATOM 606 N N . HIS A 1 75 ? 0.576 0.721 -18.110 1.00 77.81 75 HIS A N 1
ATOM 607 C CA . HIS A 1 75 ? 1.055 1.360 -16.890 1.00 77.81 75 HIS A CA 1
ATOM 608 C C . HIS A 1 75 ? 0.000 1.196 -15.803 1.00 77.81 75 HIS A C 1
ATOM 610 O O . HIS A 1 75 ? -1.160 1.565 -15.985 1.00 77.81 75 HIS A O 1
ATOM 616 N N . LEU A 1 76 ? 0.411 0.632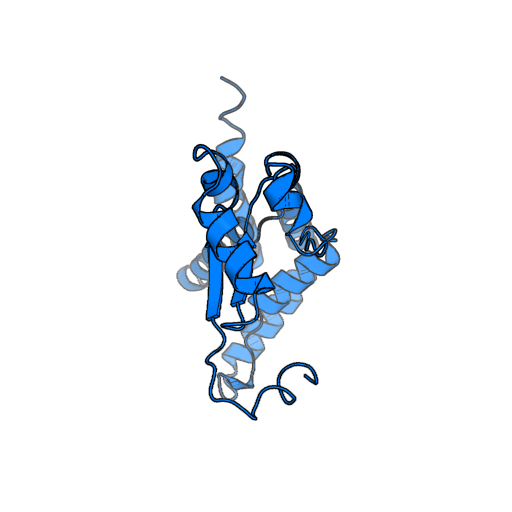 -14.671 1.00 77.94 76 LEU A N 1
ATOM 617 C CA . LEU A 1 76 ? -0.431 0.532 -13.489 1.00 77.94 76 LEU A CA 1
ATOM 618 C C . LEU A 1 76 ? -0.038 1.655 -12.543 1.00 77.94 76 LEU A C 1
ATOM 620 O O . LEU A 1 76 ? 1.086 1.706 -12.054 1.00 77.94 76 LEU A O 1
ATOM 624 N N . CYS A 1 77 ? -0.978 2.558 -12.310 1.00 74.94 77 CYS A N 1
ATOM 625 C CA . CYS A 1 77 ? -0.828 3.661 -11.384 1.00 74.94 77 CYS A CA 1
ATOM 626 C C . CYS A 1 77 ? -1.685 3.332 -10.153 1.00 74.94 77 CYS A C 1
ATOM 628 O O . CYS A 1 77 ? -2.895 3.555 -10.193 1.00 74.94 77 CYS A O 1
ATOM 630 N N . PRO A 1 78 ? -1.122 2.736 -9.084 1.00 66.38 78 PRO A N 1
ATOM 631 C CA . PRO A 1 78 ? -1.908 2.248 -7.948 1.00 66.38 78 PRO A CA 1
ATOM 632 C C . PRO A 1 78 ? -2.479 3.368 -7.059 1.00 66.38 78 PRO A C 1
ATOM 634 O O . PRO A 1 78 ? -3.039 3.084 -6.002 1.00 66.38 78 PRO A O 1
ATOM 637 N N . PHE A 1 79 ? -2.377 4.638 -7.463 1.00 63.75 79 PHE A N 1
ATOM 638 C CA . PHE A 1 79 ? -2.956 5.770 -6.742 1.00 63.75 79 PHE A CA 1
ATOM 639 C C . PHE A 1 79 ? -4.461 5.862 -7.019 1.00 63.75 79 PHE A C 1
ATOM 641 O O . PHE A 1 79 ? -4.929 6.703 -7.782 1.00 63.75 79 PHE A O 1
ATOM 648 N N . GLY A 1 80 ? -5.233 4.967 -6.408 1.00 65.56 80 GLY A N 1
ATOM 649 C CA . GLY A 1 80 ? -6.673 5.162 -6.285 1.00 65.56 80 GLY A CA 1
ATOM 650 C C . GLY A 1 80 ? -6.978 6.274 -5.281 1.00 65.56 80 GLY A C 1
ATOM 651 O O . GLY A 1 80 ? -6.262 6.445 -4.292 1.00 65.56 80 GLY A O 1
ATOM 652 N N . GLU A 1 81 ? -8.067 7.011 -5.499 1.00 70.69 81 GLU A N 1
ATOM 653 C CA . GLU A 1 81 ? -8.614 7.892 -4.470 1.00 70.69 81 GLU A CA 1
ATOM 654 C C . GLU A 1 81 ? -9.058 7.045 -3.270 1.00 70.69 81 GLU A C 1
ATOM 656 O O . GLU A 1 81 ? -10.071 6.336 -3.297 1.00 70.69 81 GLU A O 1
ATOM 661 N N . LEU A 1 82 ? -8.261 7.086 -2.204 1.00 79.56 82 LEU A N 1
ATOM 662 C CA . LEU A 1 82 ? -8.640 6.517 -0.922 1.00 79.56 82 LEU A CA 1
ATOM 663 C C . LEU A 1 82 ? -9.646 7.472 -0.278 1.00 79.56 82 LEU A C 1
ATOM 665 O O . LEU A 1 82 ? -9.272 8.562 0.139 1.00 79.56 82 LEU A O 1
ATOM 669 N N . SER A 1 83 ? -10.920 7.089 -0.232 1.00 87.31 83 SER A N 1
ATOM 670 C CA . SER A 1 83 ? -11.949 7.787 0.550 1.00 87.31 83 SER A CA 1
ATOM 671 C C . SER A 1 83 ? -11.763 7.514 2.043 1.00 87.31 83 SER A C 1
ATOM 673 O O . SER A 1 83 ? -11.259 6.449 2.411 1.00 87.31 83 SER A O 1
ATOM 675 N N . PHE A 1 84 ? -12.249 8.410 2.901 1.00 87.31 84 PHE A N 1
ATOM 676 C CA . PHE A 1 84 ? -12.195 8.215 4.351 1.00 87.31 84 PHE A CA 1
ATOM 677 C C . PHE A 1 84 ? -12.933 6.942 4.800 1.00 87.31 84 PHE A C 1
ATOM 679 O O . PHE A 1 84 ? -12.461 6.228 5.677 1.00 87.31 84 PHE A O 1
ATOM 686 N N . GLU A 1 85 ? -14.039 6.598 4.145 1.00 88.31 85 GLU A N 1
ATOM 687 C CA . GLU A 1 85 ? -14.824 5.397 4.435 1.00 88.31 85 GLU A CA 1
ATOM 688 C C . GLU A 1 85 ? -14.005 4.125 4.184 1.00 88.31 85 GLU A C 1
ATOM 690 O O . GLU A 1 85 ? -13.869 3.303 5.087 1.00 88.31 85 GLU A O 1
ATOM 695 N N . LYS A 1 86 ? -13.374 4.011 3.007 1.00 87.62 86 LYS A N 1
ATOM 696 C CA . LYS A 1 86 ? -12.431 2.921 2.681 1.00 87.62 86 LYS A CA 1
ATOM 697 C C . LYS A 1 86 ? -11.238 2.861 3.635 1.00 87.62 86 LYS A C 1
ATOM 699 O O . LYS A 1 86 ? -10.747 1.781 3.938 1.00 87.62 86 LYS A O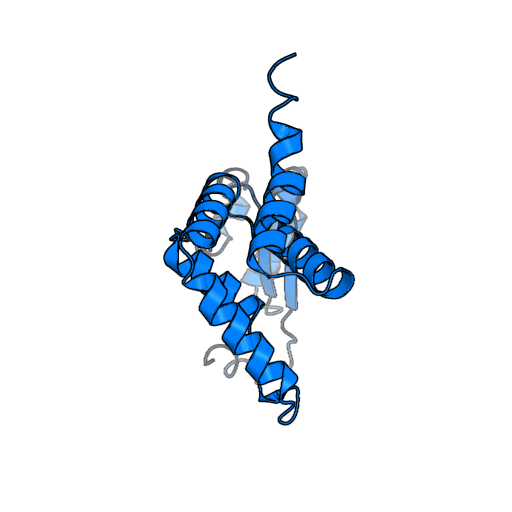 1
ATOM 704 N N . TYR A 1 87 ? -10.762 4.009 4.114 1.00 87.00 87 TYR A N 1
ATOM 705 C CA . TYR A 1 87 ? -9.690 4.056 5.107 1.00 87.00 87 TYR A CA 1
ATOM 706 C C . TYR A 1 87 ? -10.143 3.482 6.458 1.00 87.00 87 TYR A C 1
ATOM 708 O O . TYR A 1 87 ? -9.446 2.655 7.043 1.00 87.00 87 TYR A O 1
ATOM 716 N N . CYS A 1 88 ? -11.337 3.853 6.929 1.00 88.31 88 CYS A N 1
ATOM 717 C CA . CYS A 1 88 ? -11.937 3.259 8.123 1.00 88.31 88 CYS A CA 1
ATOM 718 C C . CYS A 1 88 ? -12.218 1.760 7.950 1.00 88.31 88 CYS A C 1
ATOM 720 O O . CYS A 1 88 ? -12.030 0.996 8.894 1.00 88.31 88 CYS A O 1
ATOM 722 N N . GLU A 1 89 ? -12.649 1.336 6.763 1.00 88.56 89 GLU A N 1
ATOM 723 C CA . GLU A 1 89 ? -12.864 -0.073 6.434 1.00 88.56 89 GLU A CA 1
ATOM 724 C C . GLU A 1 89 ? -11.553 -0.865 6.490 1.00 88.56 89 GLU A C 1
ATOM 726 O O . GLU A 1 89 ? -11.498 -1.882 7.173 1.00 88.56 89 GLU A O 1
ATOM 731 N N . ALA A 1 90 ? -10.467 -0.345 5.910 1.00 86.75 90 ALA A N 1
ATOM 732 C CA . ALA A 1 90 ? -9.147 -0.971 5.980 1.00 86.75 90 ALA A CA 1
ATOM 733 C C . ALA A 1 90 ? -8.619 -1.088 7.423 1.00 86.75 90 ALA A C 1
ATOM 735 O O . ALA A 1 90 ? -8.064 -2.119 7.799 1.00 86.75 90 ALA A O 1
ATOM 736 N N . ILE A 1 91 ? -8.820 -0.062 8.261 1.00 88.25 91 ILE A N 1
ATOM 737 C CA . ILE A 1 91 ? -8.469 -0.121 9.693 1.00 88.25 91 ILE A CA 1
ATOM 738 C C . ILE A 1 91 ? -9.269 -1.211 10.401 1.00 88.25 91 ILE A C 1
ATOM 740 O O . ILE A 1 91 ? -8.724 -1.982 11.190 1.00 88.25 91 ILE A O 1
ATOM 744 N N . LYS A 1 92 ? -10.570 -1.276 10.119 1.00 88.88 92 LYS A N 1
ATOM 745 C CA . LYS A 1 92 ? -11.456 -2.282 10.692 1.00 88.88 92 LYS A CA 1
ATOM 746 C C . LYS A 1 92 ? -11.014 -3.687 10.280 1.00 88.88 92 LYS A C 1
ATOM 748 O O . LYS A 1 92 ? -10.910 -4.545 11.145 1.00 88.88 92 LYS A O 1
ATOM 753 N N . GLU A 1 93 ? -10.711 -3.920 9.006 1.00 87.62 93 GLU A N 1
ATOM 754 C CA . GLU A 1 93 ? -10.190 -5.206 8.527 1.00 87.62 93 GLU A CA 1
ATOM 755 C C . GLU A 1 93 ? -8.851 -5.577 9.172 1.00 87.62 93 GLU A C 1
ATOM 757 O O . GLU A 1 93 ? -8.646 -6.740 9.506 1.00 87.62 93 GLU A O 1
ATOM 762 N N . TYR A 1 94 ? -7.969 -4.601 9.405 1.00 87.12 94 TYR A N 1
ATOM 763 C CA . TYR A 1 94 ? -6.682 -4.834 10.065 1.00 87.12 94 TYR A CA 1
ATOM 764 C C . TYR A 1 94 ? -6.831 -5.224 11.544 1.00 87.12 94 TYR A C 1
ATOM 766 O O . TYR A 1 94 ? -6.068 -6.043 12.051 1.00 87.12 94 TYR A O 1
ATOM 774 N N . LEU A 1 95 ? -7.801 -4.635 12.251 1.00 86.69 95 LEU A N 1
ATOM 775 C CA . LEU A 1 95 ? -8.014 -4.865 13.686 1.00 86.69 95 LEU A CA 1
ATOM 776 C C . LEU A 1 95 ? -8.901 -6.078 13.992 1.00 86.69 95 LEU A C 1
ATOM 778 O O . LEU A 1 95 ? -8.823 -6.623 15.097 1.00 86.69 95 LEU A O 1
ATOM 782 N N . LEU A 1 96 ? -9.763 -6.482 13.056 1.00 88.06 96 LEU A N 1
ATOM 783 C CA . LEU A 1 96 ? -10.650 -7.627 13.235 1.00 88.06 96 LEU A CA 1
ATOM 784 C C . LEU A 1 96 ? -9.880 -8.941 13.115 1.00 88.06 96 LEU A C 1
ATOM 786 O O . LEU A 1 96 ? -9.209 -9.225 12.125 1.00 88.06 96 LEU A O 1
ATOM 790 N N . ILE A 1 97 ? -10.047 -9.800 14.115 1.00 85.50 97 ILE A N 1
ATOM 791 C CA . ILE A 1 97 ? -9.422 -11.119 14.128 1.00 85.50 97 ILE A CA 1
ATOM 792 C C . ILE A 1 97 ? -10.375 -12.109 13.456 1.00 85.50 97 ILE A C 1
ATOM 794 O O . ILE A 1 97 ? -11.518 -12.279 13.888 1.00 85.50 97 ILE A O 1
ATOM 798 N N . SER A 1 98 ? -9.901 -12.784 12.404 1.00 78.06 98 SER A N 1
ATOM 799 C CA . SER A 1 98 ? -10.677 -13.828 11.728 1.00 78.06 98 SER A CA 1
ATOM 800 C C . SER A 1 98 ? -10.915 -15.027 12.651 1.00 78.06 98 SER A C 1
ATOM 802 O O . SER A 1 98 ? -9.973 -15.615 13.186 1.00 78.06 98 SER A O 1
ATOM 804 N N . GLU A 1 99 ? -12.175 -15.454 12.766 1.00 67.12 99 GLU A N 1
ATOM 805 C CA . GLU A 1 99 ? -12.582 -16.608 13.583 1.00 67.12 99 GLU A CA 1
ATOM 806 C C . GLU A 1 99 ? -11.944 -17.933 13.131 1.00 67.12 99 GLU A C 1
ATOM 808 O O . GLU A 1 99 ? -11.859 -18.884 13.906 1.00 67.12 99 GLU A O 1
ATOM 813 N N . LYS A 1 100 ? -11.452 -18.005 11.886 1.00 65.06 100 LYS A N 1
ATOM 814 C CA . LYS A 1 100 ? -10.797 -19.206 11.342 1.00 65.06 100 LYS A CA 1
ATOM 815 C C . LYS A 1 100 ? -9.448 -19.502 12.003 1.00 65.06 100 LYS A C 1
ATOM 817 O O . LYS A 1 100 ? -9.031 -20.657 12.020 1.00 65.06 100 LYS A O 1
ATOM 822 N N . THR A 1 101 ? -8.776 -18.484 12.538 1.00 60.12 101 THR A N 1
ATOM 823 C CA . THR A 1 101 ? -7.412 -18.598 13.077 1.00 60.12 101 THR A CA 1
ATOM 824 C C . THR A 1 101 ? -7.402 -19.025 14.547 1.00 60.12 101 THR A C 1
ATOM 826 O O . THR A 1 101 ? -6.454 -19.654 15.004 1.00 60.12 101 THR A O 1
ATOM 829 N N . MET A 1 102 ? -8.467 -18.720 15.293 1.00 57.84 102 MET A N 1
ATOM 830 C CA . MET A 1 102 ? -8.569 -18.952 16.735 1.00 57.84 102 MET A CA 1
ATOM 831 C C . MET A 1 102 ? -9.951 -19.534 17.037 1.00 57.84 102 MET A C 1
ATOM 833 O O . MET A 1 102 ? -10.946 -18.813 17.019 1.00 57.84 102 MET A O 1
ATOM 837 N N . LYS A 1 103 ? -10.034 -20.839 17.319 1.00 55.34 103 LYS A N 1
ATOM 838 C CA . LYS A 1 103 ? -11.290 -21.496 17.715 1.00 55.34 103 LYS A CA 1
ATOM 839 C C . LYS A 1 103 ? -11.898 -20.799 18.945 1.00 55.34 103 LYS A C 1
ATOM 841 O O . LYS A 1 103 ? -11.465 -21.041 20.063 1.00 55.34 103 LYS A O 1
ATOM 846 N N . GLY A 1 104 ? -12.916 -19.965 18.731 1.00 57.38 104 GLY A N 1
ATOM 847 C CA . GLY A 1 104 ? -13.986 -19.677 19.692 1.00 57.38 104 GLY A CA 1
ATOM 848 C C . GLY A 1 104 ? -13.596 -19.147 21.077 1.00 57.38 104 GLY A C 1
ATOM 849 O O . GLY A 1 104 ? -14.315 -19.428 22.032 1.00 57.38 104 GLY A O 1
ATOM 850 N N . SER A 1 105 ? -12.508 -18.388 21.224 1.00 65.50 105 SER A N 1
ATOM 851 C CA . SER A 1 105 ? -12.223 -17.731 22.506 1.00 65.50 105 SER A CA 1
ATOM 852 C C . SER A 1 105 ? -13.183 -16.556 22.724 1.00 65.50 105 SER A C 1
ATOM 854 O O . SER A 1 105 ? -13.305 -15.686 21.861 1.00 65.50 105 SER A O 1
ATOM 856 N N . SER A 1 106 ? -13.834 -16.509 23.891 1.00 76.38 106 SER A N 1
ATOM 857 C CA . SER A 1 106 ? -14.657 -15.375 24.360 1.00 76.38 106 SER A CA 1
ATOM 858 C C . SER A 1 106 ? -13.936 -14.024 24.194 1.00 76.38 106 SER A C 1
ATOM 860 O O . SER A 1 106 ? -14.543 -13.012 23.850 1.00 76.38 106 SER A O 1
ATOM 862 N N . ILE A 1 107 ? -12.6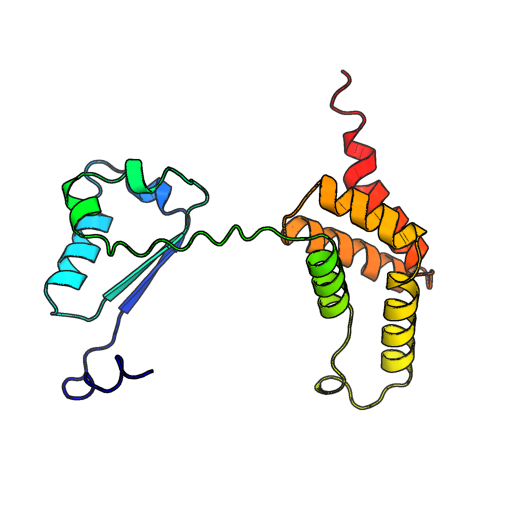06 -14.039 24.323 1.00 79.69 107 ILE A N 1
ATOM 863 C CA . ILE A 1 107 ? -11.729 -12.874 24.183 1.00 79.69 107 ILE A CA 1
ATOM 864 C C . ILE A 1 107 ? -11.773 -12.299 22.761 1.00 79.69 107 ILE A C 1
ATOM 866 O O . ILE A 1 107 ? -11.811 -11.086 22.596 1.00 79.69 107 ILE A O 1
ATOM 870 N N . VAL A 1 108 ? -11.817 -13.147 21.728 1.00 82.50 108 VAL A N 1
ATOM 871 C CA . VAL A 1 108 ? -11.843 -12.694 20.325 1.00 82.50 108 VAL A CA 1
ATOM 872 C C . VAL A 1 108 ? -13.165 -12.000 20.003 1.00 82.50 108 VAL A C 1
ATOM 874 O O . VAL A 1 108 ? -13.175 -10.987 19.307 1.00 82.50 108 VAL A O 1
ATOM 877 N N . LYS A 1 109 ? -14.278 -12.509 20.544 1.00 84.00 109 LYS A N 1
ATOM 878 C CA . LYS A 1 109 ? -15.593 -11.875 20.389 1.00 84.00 109 LYS A CA 1
ATOM 879 C C . LYS A 1 109 ? -15.636 -10.520 21.091 1.00 84.00 109 LYS A C 1
ATOM 881 O O . LYS A 1 109 ? -15.965 -9.531 20.449 1.00 84.00 109 LYS A O 1
ATOM 886 N N . SER A 1 110 ? -15.191 -10.473 22.348 1.00 86.69 110 SER A N 1
ATOM 887 C CA . SER A 1 110 ? -15.096 -9.233 23.130 1.00 86.69 110 SER A CA 1
ATOM 888 C C . SER A 1 110 ? -14.199 -8.181 22.458 1.00 86.69 110 SER A C 1
ATOM 890 O O . SER A 1 110 ? -14.561 -7.006 22.371 1.00 86.69 110 SER A O 1
ATOM 892 N N . TRP A 1 111 ? -13.061 -8.600 21.892 1.00 86.44 111 TRP A N 1
ATOM 893 C CA . TRP A 1 111 ? -12.177 -7.722 21.122 1.00 86.44 111 TRP A CA 1
ATOM 894 C C . TRP A 1 111 ? -12.864 -7.166 19.874 1.00 86.44 111 TRP A C 1
ATOM 896 O O . TRP A 1 111 ? -12.911 -5.953 19.683 1.00 86.44 111 TRP A O 1
ATOM 906 N N . ASN A 1 112 ? -13.432 -8.038 19.037 1.00 88.44 112 ASN A N 1
ATOM 907 C CA . ASN A 1 112 ? -14.091 -7.623 17.802 1.00 88.44 112 ASN A CA 1
ATOM 908 C C . ASN A 1 112 ? -15.284 -6.688 18.089 1.00 88.44 112 ASN A C 1
ATOM 910 O O . ASN A 1 112 ? -15.470 -5.703 17.376 1.00 88.44 112 ASN A O 1
ATOM 914 N N . GLU A 1 113 ? -16.053 -6.940 19.153 1.00 87.56 113 GLU A N 1
ATOM 915 C CA . GLU A 1 113 ? -17.131 -6.055 19.619 1.00 87.56 113 GLU A CA 1
ATOM 916 C C . GLU A 1 113 ? -16.595 -4.688 20.070 1.00 87.56 113 GLU A C 1
ATOM 918 O O . GLU A 1 113 ? -17.129 -3.652 19.668 1.00 87.56 113 GLU A O 1
ATOM 923 N N . SER A 1 114 ? -15.493 -4.670 20.823 1.00 86.56 114 SER A N 1
ATOM 924 C CA . SER A 1 114 ? -14.831 -3.438 21.277 1.00 86.56 114 SER A CA 1
ATOM 925 C C . SER A 1 114 ? -14.293 -2.605 20.108 1.00 86.56 114 SER A C 1
ATOM 927 O O . SER A 1 114 ? -14.470 -1.386 20.076 1.00 86.56 114 SER A O 1
ATOM 929 N N . VAL A 1 115 ? -13.699 -3.252 19.099 1.00 87.75 115 VAL A N 1
ATOM 930 C CA . VAL A 1 115 ? -13.243 -2.596 17.861 1.00 87.75 115 VAL A CA 1
ATOM 931 C C . VAL A 1 115 ? -14.426 -1.985 17.108 1.00 87.75 115 VAL A C 1
ATOM 933 O O . VAL A 1 115 ? -14.359 -0.826 16.700 1.00 87.75 115 VAL A O 1
ATOM 936 N N . LEU A 1 116 ? -15.533 -2.718 16.953 1.00 88.25 116 LEU A N 1
ATOM 937 C CA . LEU A 1 116 ? -16.737 -2.210 16.285 1.00 88.25 116 LEU A CA 1
ATOM 938 C C . LEU A 1 116 ? -17.342 -1.006 17.020 1.00 88.25 116 LEU A C 1
ATOM 940 O O . LEU A 1 116 ? -17.682 -0.014 16.372 1.00 88.25 116 LEU A O 1
ATOM 944 N N . ALA A 1 117 ? -17.430 -1.065 18.351 1.00 88.75 117 ALA A N 1
ATOM 945 C CA . ALA A 1 117 ? -17.918 0.038 19.175 1.00 88.75 117 ALA A CA 1
ATOM 946 C C . ALA A 1 117 ? -17.006 1.274 19.074 1.00 88.75 117 ALA A C 1
ATOM 948 O O . ALA A 1 117 ? -17.479 2.405 18.953 1.00 88.75 117 ALA A O 1
ATOM 949 N N . CYS A 1 118 ? -15.689 1.065 19.057 1.00 87.19 118 CYS A N 1
ATOM 950 C CA . CYS A 1 118 ? -14.706 2.134 18.926 1.00 87.19 118 CYS A CA 1
ATOM 951 C C . CYS A 1 118 ? -14.781 2.827 17.555 1.00 87.19 118 CYS A C 1
ATOM 953 O O . CYS A 1 118 ? -14.766 4.055 17.484 1.00 87.19 118 CYS A O 1
ATOM 955 N N . MET A 1 119 ? -14.971 2.070 16.470 1.00 86.62 119 MET A N 1
ATOM 956 C CA . MET A 1 119 ? -15.121 2.634 15.120 1.00 86.62 119 MET A CA 1
ATOM 957 C C . MET A 1 119 ? -16.405 3.463 14.940 1.00 86.62 119 MET A C 1
ATOM 959 O O . MET A 1 119 ? -16.453 4.338 14.074 1.00 86.62 119 MET A O 1
ATOM 963 N N . GLN A 1 120 ? -17.439 3.218 15.752 1.00 87.19 120 GLN A N 1
ATOM 964 C CA . GLN A 1 120 ? -18.670 4.019 15.771 1.00 87.19 120 GLN A CA 1
ATOM 965 C C . GLN A 1 120 ? -18.533 5.308 16.598 1.00 87.19 120 GLN A C 1
ATOM 967 O O . GLN A 1 120 ? -19.348 6.220 16.457 1.00 87.19 120 GLN A O 1
ATOM 972 N N . CYS A 1 121 ? -17.505 5.420 17.443 1.00 89.38 121 CYS A N 1
ATOM 973 C CA . CYS A 1 121 ? -17.295 6.582 18.296 1.00 89.38 121 CYS A CA 1
ATOM 974 C C . CYS A 1 121 ? -16.839 7.808 17.484 1.00 89.38 121 CYS A C 1
ATOM 976 O O . CYS A 1 121 ? -15.845 7.763 16.753 1.00 89.38 121 CYS A O 1
ATOM 978 N N . GLN A 1 122 ? -17.538 8.937 17.645 1.00 88.19 122 GLN A N 1
ATOM 979 C CA . GLN A 1 122 ? -17.255 10.158 16.883 1.00 88.19 122 GLN A CA 1
ATOM 980 C C . GLN A 1 122 ? -15.868 10.744 17.188 1.00 88.19 122 GLN A C 1
ATOM 982 O O . GLN A 1 122 ? -15.210 11.259 16.287 1.00 88.19 122 GLN A O 1
ATOM 987 N N . GLU A 1 123 ? -15.391 10.639 18.427 1.00 86.75 123 GLU A N 1
ATOM 988 C CA . GLU A 1 123 ? -14.065 11.125 18.837 1.00 86.75 123 GLU A CA 1
ATOM 989 C C . GLU A 1 123 ? -12.942 10.374 18.117 1.00 86.75 123 GLU A C 1
ATOM 991 O O . GLU A 1 123 ? -12.014 10.986 17.587 1.00 86.75 123 GLU A O 1
ATOM 996 N N . VAL A 1 124 ? -13.070 9.050 18.026 1.00 87.12 124 VAL A N 1
ATOM 997 C CA . VAL A 1 124 ? -12.122 8.181 17.322 1.00 87.12 124 VAL A CA 1
ATOM 998 C C . VAL A 1 124 ? -12.161 8.472 15.830 1.00 87.12 124 VAL A C 1
ATOM 1000 O O . VAL A 1 124 ? -11.114 8.676 15.221 1.00 87.12 124 VAL A O 1
ATOM 1003 N N . ARG A 1 125 ? -13.358 8.594 15.239 1.00 89.50 125 ARG A N 1
ATOM 1004 C CA . ARG A 1 125 ? -13.499 8.994 13.830 1.00 89.50 125 ARG A CA 1
ATOM 1005 C C . ARG A 1 125 ? -12.882 10.362 13.554 1.00 89.50 125 ARG A C 1
ATOM 1007 O O . ARG A 1 125 ? -12.262 10.531 12.509 1.00 89.50 125 ARG A O 1
ATOM 1014 N N . ASN A 1 126 ? -12.992 11.317 14.476 1.00 88.94 126 ASN A N 1
ATOM 1015 C CA . ASN A 1 126 ? -12.354 12.625 14.339 1.00 88.94 126 ASN A CA 1
ATOM 1016 C C . ASN A 1 126 ? -10.822 12.506 14.349 1.00 88.94 126 ASN A C 1
ATOM 1018 O O . ASN A 1 126 ? -10.166 13.123 13.511 1.00 88.94 126 ASN A O 1
ATOM 1022 N N . THR A 1 127 ? -10.248 11.696 15.241 1.00 86.88 127 THR A N 1
ATOM 1023 C CA . THR A 1 127 ? -8.798 11.443 15.274 1.00 86.88 127 THR A CA 1
ATOM 1024 C C . THR A 1 127 ? -8.326 10.710 14.025 1.00 86.88 127 THR A C 1
ATOM 1026 O O . THR A 1 127 ? -7.371 11.151 13.393 1.00 86.88 127 THR A O 1
ATOM 1029 N N . LEU A 1 128 ? -9.044 9.680 13.575 1.00 88.06 128 LEU A N 1
ATOM 1030 C CA . LEU A 1 128 ? -8.759 8.998 12.312 1.00 88.06 128 LEU A CA 1
ATOM 1031 C C . LEU A 1 128 ? -8.865 9.945 11.111 1.00 88.06 128 LEU A C 1
ATOM 1033 O O . LEU A 1 128 ? -8.051 9.862 10.198 1.00 88.06 128 LEU A O 1
ATOM 1037 N N . ALA A 1 129 ? -9.817 10.881 11.113 1.00 89.31 129 ALA A N 1
ATOM 1038 C CA . ALA A 1 129 ? -9.933 11.894 10.068 1.00 89.31 129 ALA A CA 1
ATOM 1039 C C . ALA A 1 129 ? -8.762 12.888 10.088 1.00 89.31 129 ALA A C 1
ATOM 1041 O O . ALA A 1 129 ? -8.371 13.384 9.032 1.00 89.31 129 ALA A O 1
ATOM 1042 N N . LYS A 1 130 ? -8.188 13.193 11.260 1.00 87.94 130 LYS A N 1
ATOM 1043 C CA . LYS A 1 130 ? -6.941 13.970 11.360 1.00 87.94 130 LYS A CA 1
ATOM 1044 C C . LYS A 1 130 ? -5.763 13.172 10.798 1.00 87.94 130 LYS A C 1
ATOM 1046 O O . LYS A 1 130 ? -5.093 13.671 9.903 1.00 87.94 130 LYS A O 1
ATOM 1051 N N . VAL A 1 131 ? -5.582 11.916 11.224 1.00 86.75 131 VAL A N 1
ATOM 1052 C CA . VAL A 1 131 ? -4.529 11.017 10.704 1.00 86.75 131 VAL A CA 1
ATOM 1053 C C . VAL A 1 131 ? -4.616 10.890 9.183 1.00 86.75 131 VAL A C 1
ATOM 1055 O O . VAL A 1 131 ? -3.617 11.064 8.494 1.00 86.75 131 VAL A O 1
ATOM 1058 N N . PHE A 1 132 ? -5.818 10.666 8.651 1.00 87.06 132 PHE A N 1
ATOM 1059 C CA . PHE A 1 132 ? -6.072 10.519 7.219 1.00 87.06 132 PHE A CA 1
ATOM 1060 C C . PHE A 1 132 ? -5.740 11.782 6.406 1.00 87.06 132 PHE A C 1
ATOM 1062 O O . PHE A 1 132 ? -5.307 11.688 5.255 1.00 87.06 132 PHE A O 1
ATOM 1069 N N . ARG A 1 133 ? -5.933 12.975 6.988 1.00 84.69 133 ARG A N 1
ATOM 1070 C CA . ARG A 1 133 ? -5.514 14.241 6.366 1.00 84.69 133 ARG A CA 1
ATOM 1071 C C . ARG A 1 133 ? -3.996 14.406 6.384 1.00 84.69 133 ARG A C 1
ATOM 1073 O O . ARG A 1 133 ? -3.455 14.927 5.415 1.00 84.69 133 ARG A O 1
ATOM 1080 N N . SER A 1 134 ? -3.330 13.944 7.442 1.00 83.75 134 SER A N 1
ATOM 1081 C CA . SER A 1 134 ? -1.875 14.048 7.594 1.00 83.75 134 SER A CA 1
ATOM 1082 C C . SER A 1 134 ? -1.107 13.038 6.738 1.00 83.75 134 SER A C 1
ATOM 1084 O O . SER A 1 134 ? -0.089 13.381 6.144 1.00 83.75 134 SER A O 1
ATOM 1086 N N . SER A 1 135 ? -1.563 11.784 6.661 1.00 80.31 135 SER A N 1
ATOM 1087 C CA . SER A 1 135 ? -0.909 10.734 5.876 1.00 80.31 135 SER A CA 1
ATOM 1088 C C . SER A 1 135 ? -1.918 9.732 5.327 1.00 80.31 135 SER A C 1
ATOM 1090 O O . SER A 1 135 ? -2.776 9.220 6.041 1.00 80.31 135 SER A O 1
ATOM 1092 N N . LYS A 1 136 ? -1.761 9.399 4.043 1.00 77.62 136 LYS A N 1
ATOM 1093 C CA . LYS A 1 136 ? -2.542 8.363 3.346 1.00 77.62 136 LYS A CA 1
ATOM 1094 C C . LYS A 1 136 ? -1.717 7.107 3.056 1.00 77.62 136 LYS A C 1
ATOM 1096 O O . LYS A 1 136 ? -2.092 6.299 2.211 1.00 77.62 136 LYS A O 1
ATOM 1101 N N . THR A 1 137 ? -0.561 6.963 3.702 1.00 79.56 137 THR A N 1
ATOM 1102 C CA . THR A 1 137 ? 0.334 5.826 3.465 1.00 79.56 137 THR A CA 1
ATOM 1103 C C . THR A 1 137 ? 0.004 4.665 4.396 1.00 79.56 137 THR A C 1
ATOM 1105 O O . THR A 1 137 ? -0.303 4.857 5.573 1.00 79.56 137 THR A O 1
ATOM 1108 N N . ILE A 1 138 ? 0.116 3.443 3.872 1.00 79.00 138 ILE A N 1
ATOM 1109 C CA . ILE A 1 138 ? -0.076 2.222 4.662 1.00 79.00 138 ILE A CA 1
ATOM 1110 C C . ILE A 1 138 ? 0.960 2.097 5.787 1.00 79.00 138 ILE A C 1
ATOM 1112 O O . ILE A 1 138 ? 0.617 1.631 6.862 1.00 79.00 138 ILE A O 1
ATOM 1116 N N . GLY A 1 139 ? 2.193 2.575 5.573 1.00 81.44 139 GLY A N 1
ATOM 1117 C CA . GLY A 1 139 ? 3.259 2.524 6.579 1.00 81.44 139 GLY A CA 1
ATOM 1118 C C . GLY A 1 139 ? 2.953 3.380 7.808 1.00 81.44 139 GLY A C 1
ATOM 1119 O O . GLY A 1 139 ? 3.049 2.901 8.934 1.00 81.44 139 GLY A O 1
ATOM 1120 N N . CYS A 1 140 ? 2.502 4.626 7.613 1.00 83.31 140 CYS A N 1
ATOM 1121 C CA . CYS A 1 140 ? 2.049 5.447 8.740 1.00 83.31 140 CYS A CA 1
ATOM 1122 C C . CYS A 1 140 ? 0.854 4.807 9.451 1.00 83.31 140 CYS A C 1
ATOM 1124 O O . CYS A 1 140 ? 0.776 4.858 10.676 1.00 83.31 140 CYS A O 1
ATOM 1126 N N . LEU A 1 141 ? -0.061 4.188 8.695 1.00 86.00 141 LEU A N 1
ATOM 1127 C CA . LEU A 1 141 ? -1.203 3.501 9.280 1.00 86.00 141 LEU A CA 1
ATOM 1128 C C . LEU A 1 141 ? -0.778 2.288 10.119 1.00 86.00 141 LEU A C 1
ATOM 1130 O O . LEU A 1 141 ? -1.238 2.159 11.248 1.00 86.00 141 LEU A O 1
ATOM 1134 N N . SER A 1 142 ? 0.110 1.426 9.620 1.00 86.69 142 SER A N 1
ATOM 1135 C CA . SER A 1 142 ? 0.573 0.258 10.376 1.00 86.69 142 SER A CA 1
ATOM 1136 C C . SER A 1 142 ? 1.283 0.678 11.658 1.00 86.69 142 SER A C 1
ATOM 1138 O O . SER A 1 142 ? 0.981 0.150 12.721 1.00 86.69 142 SER A O 1
ATOM 1140 N N . THR A 1 143 ? 2.150 1.695 11.597 1.00 88.56 143 THR A N 1
ATOM 1141 C CA . THR A 1 143 ? 2.830 2.210 12.792 1.00 88.56 143 THR A CA 1
ATOM 1142 C C . THR A 1 143 ? 1.841 2.801 13.798 1.00 88.56 143 THR A C 1
ATOM 1144 O O . THR A 1 143 ? 1.946 2.518 14.990 1.00 88.56 143 THR A O 1
ATOM 1147 N N . PHE A 1 144 ? 0.849 3.568 13.335 1.00 89.19 144 PHE A N 1
ATOM 1148 C CA . PHE A 1 144 ? -0.219 4.101 14.183 1.00 89.19 144 PHE A CA 1
ATOM 1149 C C . PHE A 1 144 ? -0.981 2.992 14.918 1.00 89.19 144 PHE A C 1
ATOM 1151 O O . PHE A 1 144 ? -1.157 3.058 16.137 1.00 89.19 144 PHE A O 1
ATOM 1158 N N . LEU A 1 145 ? -1.418 1.968 14.179 1.00 88.75 145 LEU A N 1
ATOM 1159 C CA . LEU A 1 145 ? -2.180 0.849 14.728 1.00 88.75 145 LEU A CA 1
ATOM 1160 C C . LEU A 1 145 ? -1.330 0.009 15.683 1.00 88.75 145 LEU A C 1
ATOM 1162 O O . LEU A 1 145 ? -1.809 -0.344 16.756 1.00 88.75 145 LEU A O 1
ATOM 1166 N N . ASP A 1 146 ? -0.062 -0.239 15.360 1.00 88.00 146 ASP A N 1
ATOM 1167 C CA . ASP A 1 146 ? 0.852 -0.975 16.235 1.00 88.00 146 ASP A CA 1
ATOM 1168 C C . ASP A 1 146 ? 1.067 -0.255 17.573 1.00 88.00 146 ASP A C 1
ATOM 1170 O O . ASP A 1 146 ? 1.077 -0.896 18.626 1.00 88.00 146 ASP A O 1
ATOM 1174 N N . ILE A 1 147 ? 1.208 1.076 17.563 1.00 88.19 147 ILE A N 1
ATOM 1175 C CA . ILE A 1 147 ? 1.308 1.878 18.793 1.00 88.19 147 ILE A CA 1
ATOM 1176 C C . ILE A 1 147 ? 0.020 1.749 19.613 1.00 88.19 147 ILE A C 1
ATOM 1178 O O . ILE A 1 147 ? 0.086 1.511 20.823 1.00 88.19 147 ILE A O 1
ATOM 1182 N N . ALA A 1 148 ? -1.143 1.866 18.965 1.00 88.38 148 ALA A N 1
ATOM 1183 C CA . ALA A 1 148 ? -2.435 1.755 19.633 1.00 88.38 148 ALA A CA 1
ATOM 1184 C C . ALA A 1 148 ? -2.635 0.361 20.259 1.00 88.38 148 ALA A C 1
ATOM 1186 O O . ALA A 1 148 ? -2.950 0.257 21.442 1.00 88.38 148 ALA A O 1
ATOM 1187 N N . ILE A 1 149 ? -2.366 -0.717 19.516 1.00 88.50 149 ILE A N 1
ATOM 1188 C CA . ILE A 1 149 ? -2.505 -2.100 20.000 1.00 88.50 149 ILE A CA 1
ATOM 1189 C C . ILE A 1 149 ? -1.552 -2.371 21.170 1.00 88.50 149 ILE A C 1
ATOM 1191 O O . ILE A 1 149 ? -1.962 -2.917 22.196 1.00 88.50 149 ILE A O 1
ATOM 1195 N N . ARG A 1 150 ? -0.284 -1.953 21.060 1.00 87.25 150 ARG A N 1
ATOM 1196 C CA . ARG A 1 150 ? 0.699 -2.113 22.145 1.00 87.25 150 ARG A CA 1
ATOM 1197 C C . ARG A 1 150 ? 0.276 -1.373 23.408 1.00 87.25 150 ARG A C 1
ATOM 1199 O O . ARG A 1 150 ? 0.500 -1.874 24.507 1.00 87.25 150 ARG A O 1
ATOM 1206 N N . ARG A 1 151 ? -0.338 -0.195 23.272 1.00 85.69 151 ARG A N 1
ATOM 1207 C CA . ARG A 1 151 ? -0.856 0.557 24.417 1.00 85.69 151 ARG A CA 1
ATOM 1208 C C . ARG A 1 151 ? -1.985 -0.206 25.103 1.00 85.69 151 ARG A C 1
ATOM 1210 O O . ARG A 1 151 ? -1.913 -0.398 26.310 1.00 85.69 151 ARG A O 1
ATOM 1217 N N . VAL A 1 152 ? -2.964 -0.698 24.347 1.00 86.06 152 VAL A N 1
ATOM 1218 C CA . VAL A 1 152 ? -4.085 -1.478 24.899 1.00 86.06 152 VAL A CA 1
ATOM 1219 C C . VAL A 1 152 ? -3.575 -2.706 25.652 1.00 86.06 152 VAL A C 1
ATOM 1221 O O . VAL A 1 152 ? -3.961 -2.925 26.794 1.00 86.06 152 VAL A O 1
ATOM 1224 N N . SER A 1 153 ? -2.621 -3.439 25.067 1.00 81.50 153 SER A N 1
ATOM 1225 C CA . SER A 1 153 ? -2.046 -4.635 25.693 1.00 81.50 153 SER A CA 1
ATOM 1226 C C . SER A 1 153 ? -1.272 -4.356 26.987 1.00 81.50 153 SER A C 1
ATOM 1228 O O . SER A 1 153 ? -1.179 -5.246 27.826 1.00 81.50 153 SER A O 1
ATOM 1230 N N . ASN A 1 154 ? -0.677 -3.169 27.140 1.00 78.19 154 ASN A N 1
ATOM 1231 C CA . ASN A 1 154 ? 0.177 -2.839 28.286 1.00 78.19 154 ASN A CA 1
ATOM 1232 C C . ASN A 1 154 ? -0.567 -2.148 29.434 1.00 78.19 154 ASN A C 1
ATOM 1234 O O . ASN A 1 154 ? -0.071 -2.156 30.557 1.00 78.19 154 ASN A O 1
ATOM 1238 N N . SER A 1 155 ? -1.696 -1.489 29.163 1.00 68.50 155 SER A N 1
ATOM 1239 C CA . SER A 1 155 ? -2.409 -0.690 30.173 1.00 68.50 155 SER A CA 1
ATOM 1240 C C . SER A 1 155 ? -3.851 -1.098 30.436 1.00 68.50 155 SER A C 1
ATOM 1242 O O . SER A 1 155 ? -4.517 -0.379 31.171 1.00 68.50 155 SER A O 1
ATOM 1244 N N . ASP A 1 156 ? -4.332 -2.198 29.844 1.00 64.88 156 ASP A N 1
ATOM 1245 C CA . ASP A 1 156 ? -5.734 -2.651 29.961 1.00 64.88 156 ASP A CA 1
ATOM 1246 C C . ASP A 1 156 ? -6.744 -1.524 29.635 1.00 64.88 156 ASP A C 1
ATOM 1248 O O . ASP A 1 156 ? -7.862 -1.458 30.141 1.00 64.88 156 ASP A O 1
ATOM 1252 N N . GLY A 1 157 ? -6.287 -0.563 28.824 1.00 65.50 157 GLY A N 1
ATOM 1253 C CA . GLY A 1 157 ? -6.937 0.724 28.602 1.00 65.50 157 GLY A CA 1
ATOM 1254 C C . GLY A 1 157 ? -7.870 0.696 27.399 1.00 65.50 157 GLY A C 1
ATOM 1255 O O . GLY A 1 157 ? -7.676 -0.091 26.470 1.00 65.50 157 GLY A O 1
ATOM 1256 N N . ASP A 1 158 ? -8.860 1.592 27.397 1.00 81.38 158 ASP A N 1
ATOM 1257 C CA . ASP A 1 158 ? -9.826 1.720 26.303 1.00 81.38 158 ASP A CA 1
ATOM 1258 C C . ASP A 1 158 ? -9.110 2.022 24.971 1.00 81.38 158 ASP A C 1
ATOM 1260 O O . ASP A 1 158 ? -8.177 2.831 24.889 1.00 81.38 158 ASP A O 1
ATOM 1264 N N . LEU A 1 159 ? -9.582 1.390 23.894 1.00 81.69 159 LEU A N 1
ATOM 1265 C CA . LEU A 1 159 ? -9.052 1.547 22.538 1.00 81.69 159 LEU A CA 1
ATOM 1266 C C . LEU A 1 159 ? -9.083 3.024 22.101 1.00 81.69 159 LEU A C 1
ATOM 1268 O O . LEU A 1 159 ? -8.225 3.476 21.344 1.00 81.69 159 LEU A O 1
ATOM 1272 N N . LYS A 1 160 ? -10.042 3.800 22.620 1.00 83.50 160 LYS A N 1
ATOM 1273 C CA . LYS A 1 160 ? -10.175 5.240 22.357 1.00 83.50 160 LYS A CA 1
ATOM 1274 C C . LYS A 1 160 ? -8.967 6.041 22.835 1.00 83.50 160 LYS A C 1
ATOM 1276 O O . LYS A 1 160 ? -8.416 6.834 22.071 1.00 83.50 160 LYS A O 1
ATOM 1281 N N . GLU A 1 161 ? -8.538 5.823 24.076 1.00 84.44 161 GLU A N 1
ATOM 1282 C CA . GLU A 1 161 ? -7.375 6.511 24.644 1.00 84.44 161 GLU A CA 1
ATOM 1283 C C . GLU A 1 161 ? -6.098 6.107 23.915 1.00 84.44 161 GLU A C 1
ATOM 1285 O O . GLU A 1 161 ? -5.240 6.947 23.645 1.00 84.44 161 GLU A O 1
ATOM 1290 N N . ALA A 1 162 ? -5.999 4.834 23.524 1.00 86.38 162 ALA A N 1
ATOM 1291 C CA . ALA A 1 162 ? -4.875 4.333 22.750 1.00 86.38 162 ALA A CA 1
ATOM 1292 C C . ALA A 1 162 ? -4.750 5.023 21.382 1.00 86.38 162 ALA A C 1
ATOM 1294 O O . ALA A 1 162 ? -3.641 5.381 20.983 1.00 86.38 162 ALA A O 1
ATOM 1295 N N . PHE A 1 163 ? -5.865 5.284 20.690 1.00 86.38 163 PHE A N 1
ATOM 1296 C CA . PHE A 1 163 ? -5.857 6.036 19.432 1.00 86.38 163 PHE A CA 1
ATOM 1297 C C . PHE A 1 163 ? -5.460 7.505 19.613 1.00 86.38 163 PHE A C 1
ATOM 1299 O O . PHE A 1 163 ? -4.692 8.028 18.804 1.00 86.38 163 PHE A O 1
ATOM 1306 N N . GLN A 1 164 ? -5.944 8.175 20.666 1.00 86.12 164 GLN A N 1
ATOM 1307 C CA . GLN A 1 164 ? -5.532 9.553 20.967 1.00 86.12 164 GLN A CA 1
ATOM 1308 C C . GLN A 1 164 ? -4.043 9.624 21.317 1.00 86.12 164 GLN A C 1
ATOM 1310 O O . GLN A 1 164 ? -3.322 10.490 20.824 1.00 86.12 164 GLN A O 1
ATOM 1315 N N . PHE A 1 165 ? -3.563 8.678 22.123 1.00 86.94 165 PHE A N 1
ATOM 1316 C CA . PHE A 1 165 ? -2.154 8.570 22.475 1.00 86.94 165 PHE A CA 1
ATOM 1317 C C . PHE A 1 165 ? -1.280 8.336 21.239 1.00 86.94 165 PHE A C 1
ATOM 1319 O O . PHE A 1 165 ? -0.286 9.036 21.054 1.00 86.94 165 PHE A O 1
ATOM 1326 N N . ALA A 1 166 ? -1.668 7.402 20.365 1.00 86.94 166 ALA A N 1
ATOM 1327 C CA . ALA A 1 166 ? -0.948 7.128 19.126 1.00 86.94 166 ALA A CA 1
ATOM 1328 C C . ALA A 1 166 ? -0.921 8.351 18.197 1.00 86.94 166 ALA A C 1
ATOM 1330 O O . ALA A 1 166 ? 0.103 8.631 17.575 1.00 86.94 166 ALA A O 1
ATOM 1331 N N . TYR A 1 167 ? -2.019 9.114 18.138 1.00 86.62 167 TYR A N 1
ATOM 1332 C CA . TYR A 1 167 ? -2.073 10.353 17.366 1.00 86.62 167 TYR A CA 1
ATOM 1333 C C . TYR A 1 167 ? -1.095 11.392 17.910 1.00 86.62 167 TYR A C 1
ATOM 1335 O O . TYR A 1 167 ? -0.297 11.930 17.146 1.00 86.62 167 TYR A O 1
ATOM 1343 N N . ASN A 1 168 ? -1.113 11.631 19.221 1.00 86.00 168 ASN A N 1
ATOM 1344 C CA . ASN A 1 168 ? -0.199 12.577 19.850 1.00 86.00 168 ASN A CA 1
ATOM 1345 C C . ASN A 1 168 ? 1.259 12.148 19.628 1.00 86.00 168 ASN A C 1
ATOM 1347 O O . ASN A 1 168 ? 2.063 12.932 19.142 1.00 86.00 168 ASN A O 1
ATOM 1351 N N . LEU A 1 169 ? 1.591 10.876 19.852 1.00 85.94 169 LEU A N 1
ATOM 1352 C CA . LEU A 1 169 ? 2.962 10.394 19.684 1.00 85.94 169 LEU A CA 1
ATOM 1353 C C . LEU A 1 169 ? 3.504 10.588 18.257 1.00 85.94 169 LEU A C 1
ATOM 1355 O O . LEU A 1 169 ? 4.676 10.912 18.094 1.00 85.94 169 LEU A O 1
ATOM 1359 N N . MET A 1 170 ? 2.675 10.393 17.226 1.00 82.69 170 MET A N 1
ATOM 1360 C CA . MET A 1 170 ? 3.130 10.529 15.838 1.00 82.69 170 MET A CA 1
ATOM 1361 C C . MET A 1 170 ? 3.038 11.957 15.286 1.00 82.69 170 MET A C 1
ATOM 1363 O O . MET A 1 170 ? 3.826 12.315 14.411 1.00 82.69 170 MET A O 1
ATOM 1367 N N . TYR A 1 171 ? 2.084 12.765 15.759 1.00 76.69 171 TYR A N 1
ATOM 1368 C CA . TYR A 1 171 ? 1.742 14.047 15.131 1.00 76.69 171 TYR A CA 1
ATOM 1369 C C . TYR A 1 171 ? 1.822 15.267 16.062 1.00 76.69 171 TYR A C 1
ATOM 1371 O O . TYR A 1 171 ? 1.856 16.381 15.555 1.00 76.69 171 TYR A O 1
ATOM 1379 N N . SER A 1 172 ? 1.900 15.119 17.392 1.00 67.62 172 SER A N 1
ATOM 1380 C CA . SER A 1 172 ? 2.057 16.279 18.293 1.00 67.62 172 SER A CA 1
ATOM 1381 C C . SER A 1 172 ? 3.506 16.752 18.419 1.00 67.62 172 SER A C 1
ATOM 1383 O O . SER A 1 172 ? 3.747 17.903 18.763 1.00 67.62 172 SER A O 1
ATOM 1385 N N . SER A 1 173 ? 4.493 15.900 18.127 1.00 56.22 173 SER A N 1
ATOM 1386 C CA . SER A 1 173 ? 5.909 16.305 18.119 1.00 56.22 173 SER A CA 1
ATOM 1387 C C . SER A 1 173 ? 6.318 17.066 16.853 1.00 56.22 173 SER A C 1
ATOM 1389 O O . SER A 1 173 ? 7.368 17.699 16.840 1.00 56.22 173 SER A O 1
ATOM 1391 N N . THR A 1 174 ? 5.509 17.027 15.790 1.00 51.12 174 THR A N 1
ATOM 1392 C CA . THR A 1 174 ? 5.804 17.698 14.512 1.00 51.12 174 THR A CA 1
ATOM 1393 C C . THR A 1 174 ? 5.273 19.132 14.426 1.00 51.12 174 THR A C 1
ATOM 1395 O O . THR A 1 174 ? 5.741 19.880 13.573 1.00 51.12 174 THR A O 1
ATOM 1398 N N . GLU A 1 175 ? 4.389 19.569 15.331 1.00 45.84 175 GLU A N 1
ATOM 1399 C CA . GLU A 1 175 ? 3.920 20.968 15.377 1.00 45.84 175 GLU A CA 1
ATOM 1400 C C . GLU A 1 175 ? 4.968 21.963 15.916 1.00 45.84 175 GLU A C 1
ATOM 1402 O O . GLU A 1 175 ? 4.835 23.160 15.679 1.00 45.84 175 GLU A O 1
ATOM 1407 N N . PHE A 1 176 ? 6.049 21.501 16.558 1.00 42.56 176 PHE A N 1
ATOM 1408 C CA . PHE A 1 176 ? 7.109 22.382 17.078 1.00 42.56 176 PHE A CA 1
ATOM 1409 C C . PHE A 1 176 ? 8.309 22.580 16.136 1.00 42.56 176 PHE A C 1
ATOM 1411 O O . PHE A 1 176 ? 9.127 23.453 16.389 1.00 42.56 176 PHE A O 1
ATOM 1418 N N . ALA A 1 177 ? 8.426 21.818 15.042 1.00 40.78 177 ALA A N 1
ATOM 1419 C CA . ALA A 1 177 ? 9.599 21.878 14.156 1.00 40.78 177 ALA A CA 1
ATOM 1420 C C . ALA A 1 177 ? 9.451 22.841 12.959 1.00 40.78 177 ALA A C 1
ATOM 1422 O O . ALA A 1 177 ? 10.385 22.987 12.177 1.00 40.78 177 ALA A O 1
ATOM 1423 N N . TYR A 1 178 ? 8.291 23.487 12.797 1.00 38.12 178 TYR A N 1
ATOM 1424 C CA . TYR A 1 178 ? 8.032 24.447 11.711 1.00 38.12 178 TYR A CA 1
ATOM 1425 C C . TYR A 1 178 ? 7.912 25.902 12.197 1.00 38.12 178 TYR A C 1
ATOM 1427 O O . TYR A 1 178 ? 7.466 26.762 11.438 1.00 38.12 178 TYR A O 1
ATOM 1435 N N . LEU A 1 179 ? 8.288 26.180 13.451 1.00 39.00 179 LEU A N 1
ATOM 1436 C CA . LEU A 1 179 ? 8.237 27.516 14.061 1.00 39.00 179 LEU A CA 1
ATOM 1437 C C . LEU A 1 179 ? 9.561 27.957 14.717 1.00 39.00 179 LEU A C 1
ATOM 1439 O O . LEU A 1 179 ? 9.538 28.848 15.564 1.00 39.00 179 LEU A O 1
ATOM 1443 N N . GLU A 1 180 ? 10.701 27.405 14.294 1.00 33.41 180 GLU A N 1
ATOM 1444 C CA . GLU A 1 180 ? 12.031 27.988 14.559 1.00 33.41 180 GLU A CA 1
ATOM 1445 C C . GLU A 1 180 ? 12.782 28.281 13.257 1.00 33.41 180 GLU A C 1
ATOM 1447 O O . GLU A 1 180 ? 12.778 27.408 12.357 1.00 33.41 180 GLU A O 1
#